Protein AF-A0AAV3P0J8-F1 (afdb_monomer)

pLDDT: mean 87.12, std 11.15, range [43.94, 97.75]

Secondary structure (DSSP, 8-state):
-------GGGS-HHHHHHHHHHHHTSTTHHHHHHHHHHH-HHHHHHHT-HHHHHH---TT--TT---GGGGSTTSHHHHHHHTT-HHHHHHHHHHHHHHHHHHHHHHHHHHHHHHHHHHHHHHHHHS--HHHHHHHHHHHHHHHHHHHHHHHHHHHHHHHHHHHHHH--

Structure (mmCIF, N/CA/C/O backbone):
data_AF-A0AAV3P0J8-F1
#
_entry.id   AF-A0AAV3P0J8-F1
#
loop_
_atom_site.group_PDB
_atom_site.id
_atom_site.type_symbol
_atom_site.label_atom_id
_atom_site.label_alt_id
_atom_site.label_comp_id
_atom_site.label_asym_id
_atom_site.label_entity_id
_atom_site.label_seq_id
_atom_site.pdbx_PDB_ins_code
_atom_site.Cartn_x
_atom_site.Cartn_y
_atom_site.Cartn_z
_atom_site.occupancy
_atom_site.B_iso_or_equiv
_atom_site.auth_seq_id
_atom_site.auth_comp_id
_atom_site.auth_asym_id
_atom_site.auth_atom_id
_atom_site.pdbx_PDB_model_num
ATOM 1 N N . MET A 1 1 ? -15.355 35.804 40.421 1.00 43.94 1 MET A N 1
ATOM 2 C CA . MET A 1 1 ? -15.553 34.345 40.242 1.00 43.94 1 MET A CA 1
ATOM 3 C C . MET A 1 1 ? -14.797 33.885 39.001 1.00 43.94 1 MET A C 1
ATOM 5 O O . MET A 1 1 ? -15.124 34.343 37.915 1.00 43.94 1 MET A O 1
ATOM 9 N N . LYS A 1 2 ? -13.775 33.024 39.127 1.00 48.47 2 LYS A N 1
ATOM 10 C CA . LYS A 1 2 ? -13.167 32.376 37.950 1.00 48.47 2 LYS A CA 1
ATOM 11 C C . LYS A 1 2 ? -14.181 31.356 37.415 1.00 48.47 2 LYS A C 1
ATOM 13 O O . LYS A 1 2 ? -14.525 30.428 38.142 1.00 48.47 2 LYS A O 1
ATOM 18 N N . ARG A 1 3 ? -14.694 31.533 36.189 1.00 54.22 3 ARG A N 1
ATOM 19 C CA . ARG A 1 3 ? -15.491 30.494 35.510 1.00 54.22 3 ARG A CA 1
ATOM 20 C C . ARG A 1 3 ? -14.634 29.225 35.463 1.00 54.22 3 ARG A C 1
ATOM 22 O O . ARG A 1 3 ? -13.566 29.250 34.853 1.00 54.22 3 ARG A O 1
ATOM 29 N N . LYS A 1 4 ? -15.070 28.142 36.120 1.00 60.00 4 LYS A N 1
ATOM 30 C CA . LYS A 1 4 ? -14.502 26.808 35.884 1.00 60.00 4 LYS A CA 1
ATOM 31 C C . LYS A 1 4 ? -14.656 26.540 34.387 1.00 60.00 4 LYS A C 1
ATOM 33 O O . LYS A 1 4 ? -15.779 26.514 33.893 1.00 60.00 4 LYS A O 1
ATOM 38 N N . ARG A 1 5 ? -13.541 26.436 33.662 1.00 57.75 5 ARG A N 1
ATOM 39 C CA . ARG A 1 5 ? -13.555 25.954 32.280 1.00 57.75 5 ARG A CA 1
ATOM 40 C C . ARG A 1 5 ? -13.942 24.483 32.352 1.00 57.75 5 ARG A C 1
ATOM 42 O O . ARG A 1 5 ? -13.130 23.684 32.799 1.00 57.75 5 ARG A O 1
ATOM 49 N N . THR A 1 6 ? -15.173 24.163 31.980 1.00 65.00 6 THR A N 1
ATOM 50 C CA . THR A 1 6 ? -15.566 22.788 31.687 1.00 65.00 6 THR A CA 1
ATOM 51 C C . THR A 1 6 ? -14.801 22.350 30.446 1.00 65.00 6 THR A C 1
ATOM 53 O O . THR A 1 6 ? -14.853 22.992 29.396 1.00 65.00 6 THR A O 1
ATOM 56 N N . THR A 1 7 ? -14.002 21.310 30.607 1.00 72.81 7 THR A N 1
ATOM 57 C CA . THR A 1 7 ? -13.272 20.643 29.536 1.00 72.81 7 THR A CA 1
ATOM 58 C C . THR A 1 7 ? -14.141 19.538 28.945 1.00 72.81 7 THR A C 1
ATOM 60 O O . THR A 1 7 ? -15.073 19.061 29.585 1.00 72.81 7 THR A O 1
ATOM 63 N N . VAL A 1 8 ? -13.849 19.110 27.716 1.00 69.88 8 VAL A N 1
ATOM 64 C CA . VAL A 1 8 ? -14.593 18.016 27.062 1.00 69.88 8 VAL A CA 1
ATOM 65 C C . VAL A 1 8 ? -14.546 16.731 27.900 1.00 69.88 8 VAL A C 1
ATOM 67 O O . VAL A 1 8 ? -15.534 16.013 27.964 1.00 69.88 8 VAL A O 1
ATOM 70 N N . ASN A 1 9 ? -13.450 16.490 28.626 1.00 69.31 9 ASN A N 1
ATOM 71 C CA . ASN A 1 9 ? -13.304 15.335 29.517 1.00 69.31 9 ASN A CA 1
ATOM 72 C C . ASN A 1 9 ? -14.224 15.377 30.752 1.00 69.31 9 ASN A C 1
ATOM 74 O O . ASN A 1 9 ? -14.349 14.363 31.429 1.00 69.31 9 ASN A O 1
ATOM 78 N N . ASP A 1 10 ? -14.853 16.520 31.050 1.00 77.62 10 ASP A N 1
ATOM 79 C CA . ASP A 1 10 ? -15.827 16.642 32.141 1.00 77.62 10 ASP A CA 1
ATOM 80 C C . ASP A 1 10 ? -17.232 16.156 31.725 1.00 77.62 10 ASP A C 1
ATOM 82 O O . ASP A 1 10 ? -18.146 16.120 32.550 1.00 77.62 10 ASP A O 1
ATOM 86 N N . LEU A 1 11 ? -17.428 15.796 30.448 1.00 81.94 11 LEU A N 1
ATOM 87 C CA . LEU A 1 11 ? -18.655 15.166 29.961 1.00 81.94 11 LEU A CA 1
ATOM 88 C C . LEU A 1 11 ? -18.762 13.716 30.452 1.00 81.94 11 LEU A C 1
ATOM 90 O O . LEU A 1 11 ? -17.764 13.018 30.624 1.00 81.94 11 LEU A O 1
ATOM 94 N N . SER A 1 12 ? -19.996 13.235 30.624 1.00 87.88 12 SER A N 1
ATOM 95 C CA . SER A 1 12 ? -20.254 11.827 30.941 1.00 87.88 12 SER A CA 1
ATOM 96 C C . SER A 1 12 ? -19.713 10.907 29.846 1.00 87.88 12 SER A C 1
ATOM 98 O O . SER A 1 12 ? -19.793 11.248 28.662 1.00 87.88 12 SER A O 1
ATOM 100 N N . PHE A 1 13 ? -19.278 9.709 30.232 1.00 86.94 13 PHE A N 1
ATOM 101 C CA . PHE A 1 13 ? -18.776 8.691 29.308 1.00 86.94 13 PHE A CA 1
ATOM 102 C C . PHE A 1 13 ? -19.743 8.404 28.146 1.00 86.94 13 PHE A C 1
ATOM 104 O O . PHE A 1 13 ? -19.304 8.323 27.004 1.00 86.94 13 PHE A O 1
ATOM 111 N N . ASP A 1 14 ? -21.053 8.350 28.403 1.00 88.00 14 ASP A N 1
ATOM 112 C CA . ASP A 1 14 ? -22.070 8.089 27.372 1.00 88.00 14 ASP A CA 1
ATOM 113 C C . ASP A 1 14 ? -22.113 9.179 26.292 1.00 88.00 14 ASP A C 1
ATOM 115 O O . ASP A 1 14 ? -22.159 8.886 25.097 1.00 88.00 14 ASP A O 1
ATOM 119 N N . LEU A 1 15 ? -22.036 10.450 26.702 1.00 89.25 15 LEU A N 1
ATOM 120 C CA . LEU A 1 15 ? -21.965 11.584 25.776 1.00 89.25 15 LEU A CA 1
ATOM 121 C C . LEU A 1 15 ? -20.669 11.559 24.965 1.00 89.25 15 LEU A C 1
ATOM 123 O O . LEU A 1 15 ? -20.700 11.805 23.761 1.00 89.25 15 LEU A O 1
ATOM 127 N N . LEU A 1 16 ? -19.541 11.236 25.603 1.00 90.44 16 LEU A N 1
ATOM 128 C CA . LEU A 1 16 ? -18.263 11.094 24.907 1.00 90.44 16 LEU A CA 1
ATOM 129 C C . LEU A 1 16 ? -18.310 9.955 23.887 1.00 90.44 16 LEU A C 1
ATOM 131 O O . LEU A 1 16 ? -17.903 10.154 22.747 1.00 90.44 16 LEU A O 1
ATOM 135 N N . SER A 1 17 ? -18.874 8.807 24.260 1.00 91.19 17 SER A N 1
ATOM 136 C CA . SER A 1 17 ? -19.064 7.660 23.370 1.00 91.19 17 SER A CA 1
ATOM 137 C C . SER A 1 17 ? -19.943 8.015 22.169 1.00 91.19 17 SER A C 1
ATOM 139 O O . SER A 1 17 ? -19.583 7.729 21.027 1.00 91.19 17 SER A O 1
ATOM 141 N N . HIS A 1 18 ? -21.044 8.738 22.394 1.00 92.38 18 HIS A N 1
ATOM 142 C CA . HIS A 1 18 ? -21.915 9.202 21.315 1.00 92.38 18 HIS A CA 1
ATOM 143 C C . HIS A 1 18 ? -21.201 10.169 20.357 1.00 92.38 18 HIS A C 1
ATOM 145 O O . HIS A 1 18 ? -21.293 10.015 19.139 1.00 92.38 18 HIS A O 1
ATOM 151 N N . ILE A 1 19 ? -20.433 11.129 20.886 1.00 91.62 19 ILE A N 1
ATOM 152 C CA . ILE A 1 19 ? -19.621 12.042 20.068 1.00 91.62 19 ILE A CA 1
ATOM 153 C C . ILE A 1 19 ? -18.596 11.249 19.253 1.00 91.62 19 ILE A C 1
ATOM 155 O O . ILE A 1 19 ? -18.481 11.457 18.046 1.00 91.62 19 ILE A O 1
ATOM 159 N N . THR A 1 20 ? -17.877 10.316 19.881 1.00 92.88 20 THR A N 1
ATOM 160 C CA . THR A 1 20 ? -16.881 9.493 19.189 1.00 92.88 20 THR A CA 1
ATOM 161 C C . THR A 1 20 ? -17.517 8.612 18.119 1.00 92.88 20 THR A C 1
ATOM 163 O O . THR A 1 20 ? -16.943 8.474 17.045 1.00 92.88 20 THR A O 1
ATOM 166 N N . HIS A 1 21 ? -18.719 8.082 18.340 1.00 93.88 21 HIS A N 1
ATOM 167 C CA . HIS A 1 21 ? -19.464 7.352 17.316 1.00 93.88 21 HIS A CA 1
ATOM 168 C C . HIS A 1 21 ? -19.779 8.231 16.093 1.00 93.88 21 HIS A C 1
ATOM 170 O O . HIS A 1 21 ? -19.589 7.804 14.950 1.00 93.88 21 HIS A O 1
ATOM 176 N N . CYS A 1 22 ? -20.233 9.468 16.315 1.00 92.81 22 CYS A N 1
ATOM 177 C CA . CYS A 1 22 ? -20.475 10.431 15.239 1.00 92.81 22 CYS A CA 1
ATOM 178 C C . CYS A 1 22 ? -19.186 10.761 14.474 1.00 92.81 22 CYS A C 1
ATOM 180 O O . CYS A 1 22 ? -19.200 10.797 13.246 1.00 92.81 22 CYS A O 1
ATOM 182 N N . VAL A 1 23 ? -18.066 10.934 15.185 1.00 92.25 23 VAL A N 1
ATOM 183 C CA . VAL A 1 23 ? -16.749 11.149 14.568 1.00 92.25 23 VAL A CA 1
ATOM 184 C C . VAL A 1 23 ? -16.316 9.932 13.754 1.00 92.25 23 VAL A C 1
ATOM 186 O O . VAL A 1 23 ? -15.953 10.087 12.593 1.00 92.25 23 VAL A O 1
ATOM 189 N N . ALA A 1 24 ? -16.412 8.723 14.307 1.00 92.62 24 ALA A N 1
ATOM 190 C CA . ALA A 1 24 ? -16.067 7.484 13.614 1.00 92.62 24 ALA A CA 1
ATOM 191 C C . ALA A 1 24 ? -16.849 7.326 12.299 1.00 92.62 24 ALA A C 1
ATOM 193 O O . ALA A 1 24 ? -16.279 6.928 11.287 1.00 92.62 24 ALA A O 1
ATOM 194 N N . SER A 1 25 ? -18.127 7.707 12.302 1.00 93.25 25 SER A N 1
ATOM 195 C CA . SER A 1 25 ? -19.030 7.586 11.150 1.00 93.25 25 SER A CA 1
ATOM 196 C C . SER A 1 25 ? -18.894 8.716 10.114 1.00 93.25 25 SER A C 1
ATOM 198 O O . SER A 1 25 ? -19.578 8.686 9.082 1.00 93.25 25 SER A O 1
ATOM 200 N N . SER A 1 26 ? -18.067 9.732 10.383 1.00 92.44 26 SER A N 1
ATOM 201 C CA . SER A 1 26 ? -17.785 10.832 9.447 1.00 92.44 26 SER A CA 1
ATOM 202 C C . SER A 1 26 ? -16.828 10.399 8.329 1.00 92.44 26 SER A C 1
ATOM 204 O O . SER A 1 26 ? -16.212 9.343 8.427 1.00 92.44 26 SER A O 1
ATOM 206 N N . SER A 1 27 ? -16.705 11.184 7.255 1.00 87.50 27 SER A N 1
ATOM 207 C CA . SER A 1 27 ? -15.829 10.847 6.120 1.00 87.50 27 SER A CA 1
ATOM 208 C C . SER A 1 27 ? -14.343 10.791 6.518 1.00 87.50 27 SER A C 1
ATOM 210 O O . SER A 1 27 ? -13.632 9.867 6.124 1.00 87.50 27 SER A O 1
ATOM 212 N N . ASP A 1 28 ? -13.928 11.671 7.436 1.00 86.31 28 ASP A N 1
ATOM 213 C CA . ASP A 1 28 ? -12.593 11.702 8.052 1.00 86.31 28 ASP A CA 1
ATOM 214 C C . ASP A 1 28 ? -12.429 10.724 9.233 1.00 86.31 28 ASP A C 1
ATOM 216 O O . ASP A 1 28 ? -11.454 10.804 9.991 1.00 86.31 28 ASP A O 1
ATOM 220 N N . GLY A 1 29 ? -13.381 9.802 9.421 1.00 88.69 29 GLY A N 1
ATOM 221 C CA . GLY A 1 29 ? -13.509 8.972 10.616 1.00 88.69 29 GLY A CA 1
ATOM 222 C C . GLY A 1 29 ? -12.201 8.318 11.044 1.00 88.69 29 GLY A C 1
ATOM 223 O O . GLY A 1 29 ? -11.733 8.558 12.155 1.00 88.69 29 GLY A O 1
ATOM 224 N N . ALA A 1 30 ? -11.555 7.549 10.169 1.00 88.19 30 ALA A N 1
ATOM 225 C CA . ALA A 1 30 ? -10.301 6.870 10.490 1.00 88.19 30 ALA A CA 1
ATOM 226 C C . ALA A 1 30 ? -9.181 7.829 10.945 1.00 88.19 30 ALA A C 1
ATOM 228 O O . ALA A 1 30 ? -8.513 7.565 11.949 1.00 88.19 30 ALA A O 1
ATOM 229 N N . SER A 1 31 ? -9.005 8.963 10.261 1.00 86.00 31 SER A N 1
ATOM 230 C CA . SER A 1 31 ? -8.002 9.978 10.612 1.00 86.00 31 SER A CA 1
ATOM 231 C C . SER A 1 31 ? -8.292 10.601 11.978 1.00 86.00 31 SER A C 1
ATOM 233 O O . SER A 1 31 ? -7.413 10.664 12.843 1.00 86.00 31 SER A O 1
ATOM 235 N N . CYS A 1 32 ? -9.542 11.001 12.217 1.00 88.38 32 CYS A N 1
ATOM 236 C CA . CYS A 1 32 ? -9.962 11.569 13.494 1.00 88.38 32 CYS A CA 1
ATOM 237 C C . CYS A 1 32 ? -9.852 10.559 14.642 1.00 88.38 32 CYS A C 1
ATOM 239 O O . CYS A 1 32 ? -9.462 10.930 15.750 1.00 88.38 32 CYS A O 1
ATOM 241 N N . MET A 1 33 ? -10.143 9.283 14.388 1.00 90.31 33 MET A N 1
ATOM 242 C CA . MET A 1 33 ? -10.067 8.221 15.392 1.00 90.31 33 MET A CA 1
ATOM 243 C C . MET A 1 33 ? -8.635 7.953 15.858 1.00 90.31 33 MET A C 1
ATOM 245 O O . MET A 1 33 ? -8.419 7.763 17.060 1.00 90.31 33 MET A O 1
ATOM 249 N N . ILE A 1 34 ? -7.648 8.004 14.954 1.00 84.94 34 ILE A N 1
ATOM 250 C CA . ILE A 1 34 ? -6.229 7.922 15.339 1.00 84.94 34 ILE A CA 1
ATOM 251 C C . ILE A 1 34 ? -5.887 9.047 16.312 1.00 84.94 34 ILE A C 1
ATOM 253 O O . ILE A 1 34 ? -5.348 8.782 17.389 1.00 84.94 34 ILE A O 1
ATOM 257 N N . VAL A 1 35 ? -6.239 10.288 15.964 1.00 86.38 35 VAL A N 1
ATOM 258 C CA . VAL A 1 35 ? -5.962 11.453 16.811 1.00 86.38 35 VAL A CA 1
ATOM 259 C C . VAL A 1 35 ? -6.654 11.296 18.161 1.00 86.38 35 VAL A C 1
ATOM 261 O O . VAL A 1 35 ? -5.981 11.358 19.187 1.00 86.38 35 VAL A O 1
ATOM 264 N N . LEU A 1 36 ? -7.957 11.000 18.178 1.00 87.25 36 LEU A N 1
ATOM 265 C CA . LEU A 1 36 ? -8.733 10.814 19.408 1.00 87.25 36 LEU A CA 1
ATOM 266 C C . LEU A 1 36 ? -8.105 9.776 20.342 1.00 87.25 36 LEU A C 1
ATOM 268 O O . LEU A 1 36 ? -7.950 10.039 21.534 1.00 87.25 36 LEU A O 1
ATOM 272 N N . SER A 1 37 ? -7.666 8.634 19.805 1.00 85.94 37 SER A N 1
ATOM 273 C CA . SER A 1 37 ? -7.055 7.558 20.600 1.00 85.94 37 SER A CA 1
ATOM 274 C C . SER A 1 37 ? -5.753 7.965 21.315 1.00 85.94 37 SER A C 1
ATOM 276 O O . SER A 1 37 ? -5.347 7.316 22.282 1.00 85.94 37 SER A O 1
ATOM 278 N N . SER A 1 38 ? -5.114 9.049 20.861 1.00 84.94 38 SER A N 1
ATOM 279 C CA . SER A 1 38 ? -3.858 9.586 21.395 1.00 84.94 38 SER A CA 1
ATOM 280 C C . SER A 1 38 ? -4.042 10.715 22.419 1.00 84.94 38 SER A C 1
ATOM 282 O O . SER A 1 38 ? -3.099 11.044 23.135 1.00 84.94 38 SER A O 1
ATOM 284 N N . VAL A 1 39 ? -5.248 11.290 22.526 1.00 87.19 39 VAL A N 1
ATOM 285 C CA . VAL A 1 39 ? -5.520 12.484 23.351 1.00 87.19 39 VAL A CA 1
ATOM 286 C C . VAL A 1 39 ? -5.468 12.174 24.846 1.00 87.19 39 VAL A C 1
ATOM 288 O O . VAL A 1 39 ? -4.789 12.863 25.606 1.00 87.19 39 VAL A O 1
ATOM 291 N N . CYS A 1 40 ? -6.221 11.170 25.302 1.00 87.25 40 CYS A N 1
ATOM 292 C CA . CYS A 1 40 ? -6.262 10.784 26.711 1.00 87.25 40 CYS A CA 1
ATOM 293 C C . CYS A 1 40 ? -6.718 9.330 26.886 1.00 87.25 40 CYS A C 1
ATOM 295 O O . CYS A 1 40 ? -7.207 8.693 25.953 1.00 87.25 40 CYS A O 1
ATOM 297 N N . ARG A 1 41 ? -6.594 8.807 28.113 1.00 88.69 41 ARG A N 1
ATOM 298 C CA . ARG A 1 41 ? -6.990 7.430 28.443 1.00 88.69 41 ARG A CA 1
ATOM 299 C C . ARG A 1 41 ? -8.469 7.149 28.156 1.00 88.69 41 ARG A C 1
ATOM 301 O O . ARG A 1 41 ? -8.768 6.088 27.627 1.00 88.69 41 ARG A O 1
ATOM 308 N N . VAL A 1 42 ? -9.362 8.093 28.455 1.00 89.62 42 VAL A N 1
ATOM 309 C CA . VAL A 1 42 ? -10.810 7.929 28.235 1.00 89.62 42 VAL A CA 1
ATOM 310 C C . VAL A 1 42 ? -11.114 7.779 26.746 1.00 89.62 42 VAL A C 1
ATOM 312 O O . VAL A 1 42 ? -11.760 6.814 26.353 1.00 89.62 42 VAL A O 1
ATOM 315 N N . PHE A 1 43 ? -10.583 8.663 25.896 1.00 89.44 43 PHE A N 1
ATOM 316 C CA . PHE A 1 43 ? -10.758 8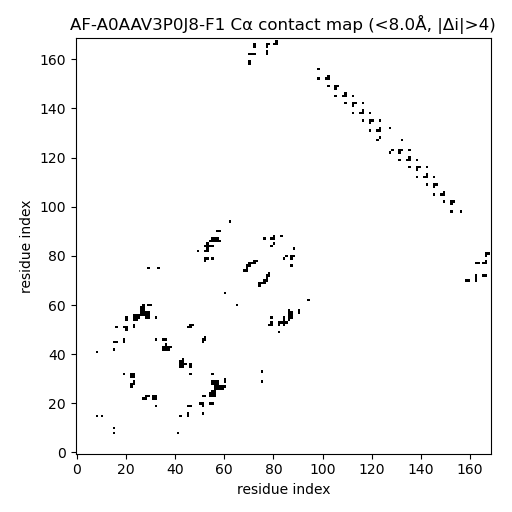.528 24.448 1.00 89.44 43 PHE A CA 1
ATOM 317 C C . PHE A 1 43 ? -10.072 7.287 23.891 1.00 89.44 43 PHE A C 1
ATOM 319 O O . PHE A 1 43 ? -10.607 6.667 22.984 1.00 89.44 43 PHE A O 1
ATOM 326 N N . LYS A 1 44 ? -8.934 6.866 24.447 1.00 89.19 44 LYS A N 1
ATOM 327 C CA . LYS A 1 44 ? -8.322 5.590 24.069 1.00 89.19 44 LYS A CA 1
ATOM 328 C C . LYS A 1 44 ? -9.244 4.408 24.378 1.00 89.19 44 LYS A C 1
ATOM 330 O O . LYS A 1 44 ? -9.359 3.513 23.550 1.00 89.19 44 LYS A O 1
ATOM 335 N N . GLU A 1 45 ? -9.883 4.384 25.544 1.00 91.19 45 GLU A N 1
ATOM 336 C CA . GLU A 1 45 ? -10.831 3.328 25.920 1.00 91.19 45 GLU A CA 1
ATOM 337 C C . GLU A 1 45 ? -12.069 3.348 25.009 1.00 91.19 45 GLU A C 1
ATOM 339 O O . GLU A 1 45 ? -12.396 2.321 24.420 1.00 91.19 45 GLU A O 1
ATOM 344 N N . ILE A 1 46 ? -12.673 4.522 24.793 1.00 91.81 46 ILE A N 1
ATOM 345 C CA . ILE A 1 46 ? -13.830 4.708 23.902 1.00 91.81 46 ILE A CA 1
ATOM 346 C C . ILE A 1 46 ? -13.491 4.320 22.453 1.00 91.81 46 ILE A C 1
ATOM 348 O O . ILE A 1 46 ? -14.240 3.591 21.814 1.00 91.81 46 ILE A O 1
ATOM 352 N N . SER A 1 47 ? -12.339 4.733 21.925 1.00 89.19 47 SER A N 1
ATOM 353 C CA . SER A 1 47 ? -11.926 4.407 20.553 1.00 89.19 47 SER A CA 1
ATOM 354 C C . SER A 1 47 ? -11.680 2.916 20.318 1.00 89.19 47 SER A C 1
ATOM 356 O O . SER A 1 47 ? -11.715 2.478 19.173 1.00 89.19 47 SER A O 1
ATOM 358 N N . ASN A 1 48 ? -11.433 2.139 21.377 1.00 90.00 48 ASN A N 1
ATOM 359 C CA . ASN A 1 48 ? -11.312 0.683 21.300 1.00 90.00 48 ASN A CA 1
ATOM 360 C C . ASN A 1 48 ? -12.656 -0.036 21.519 1.00 90.00 48 ASN A C 1
ATOM 362 O O . ASN A 1 48 ? -12.696 -1.269 21.488 1.00 90.00 48 ASN A O 1
ATOM 366 N N . ASP A 1 49 ? -13.753 0.698 21.734 1.00 93.31 49 ASP A N 1
ATOM 367 C CA . ASP A 1 49 ? -15.079 0.108 21.863 1.00 93.31 49 ASP A CA 1
ATOM 368 C C . ASP A 1 49 ? -15.510 -0.556 20.549 1.00 93.31 49 ASP A C 1
ATOM 370 O O . ASP A 1 49 ? -15.380 -0.008 19.451 1.00 93.31 49 ASP A O 1
ATOM 374 N N . ARG A 1 50 ? -16.074 -1.758 20.664 1.00 93.06 50 ARG A N 1
ATOM 375 C CA . ARG A 1 50 ? -16.491 -2.575 19.522 1.00 93.06 50 ARG A CA 1
ATOM 376 C C . ARG A 1 50 ? -17.548 -1.899 18.649 1.00 93.06 50 ARG A C 1
ATOM 378 O O . ARG A 1 50 ? -17.549 -2.101 17.436 1.00 93.06 50 ARG A O 1
ATOM 385 N N . THR A 1 51 ? -18.476 -1.158 19.245 1.00 92.69 51 THR A N 1
ATOM 386 C CA . THR A 1 51 ? -19.525 -0.438 18.512 1.00 92.69 51 THR A CA 1
ATOM 387 C C . THR A 1 51 ? -18.938 0.719 17.717 1.00 92.69 51 THR A C 1
ATOM 389 O O . THR A 1 51 ? -19.338 0.938 16.579 1.00 92.69 51 THR A O 1
ATOM 392 N N . ILE A 1 52 ? -17.926 1.393 18.258 1.00 93.88 52 ILE A N 1
ATOM 393 C CA . ILE A 1 52 ? -17.225 2.478 17.573 1.00 93.88 52 ILE A CA 1
ATOM 394 C C . ILE A 1 52 ? -16.368 1.916 16.441 1.00 93.88 52 ILE A C 1
ATOM 396 O O . ILE A 1 52 ? -16.522 2.339 15.297 1.00 93.88 52 ILE A O 1
ATOM 400 N N . LEU A 1 53 ? -15.552 0.893 16.719 1.00 93.62 53 LEU A N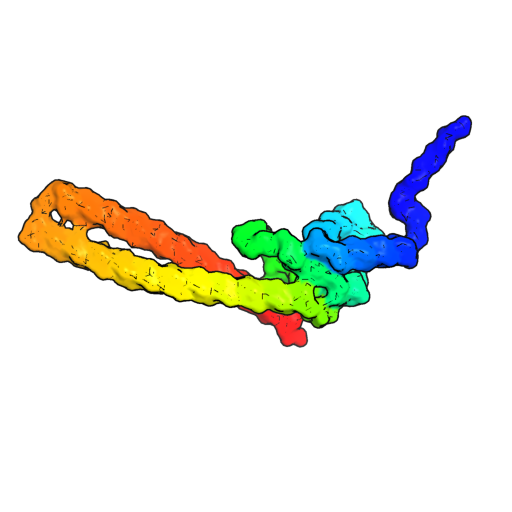 1
ATOM 401 C CA . LEU A 1 53 ? -14.692 0.241 15.725 1.00 93.62 53 LEU A CA 1
ATOM 402 C C . LEU A 1 53 ? -15.472 -0.322 14.529 1.00 93.62 53 LEU A C 1
ATOM 404 O O . LEU A 1 53 ? -14.953 -0.334 13.417 1.00 93.62 53 LEU A O 1
ATOM 408 N N . LYS A 1 54 ? -16.722 -0.757 14.723 1.00 94.44 54 LYS A N 1
ATOM 409 C CA . LYS A 1 54 ? -17.608 -1.213 13.636 1.00 94.44 54 LYS A CA 1
ATOM 410 C C . LYS A 1 54 ? -18.052 -0.112 12.676 1.00 94.44 54 LYS A C 1
ATOM 412 O O . LYS A 1 54 ? -18.388 -0.433 11.541 1.00 94.44 54 LYS A O 1
ATOM 417 N N . ASN A 1 55 ? -18.072 1.137 13.132 1.00 93.69 55 ASN A N 1
ATOM 418 C CA . ASN A 1 55 ? -18.651 2.268 12.408 1.00 93.69 55 ASN A CA 1
ATOM 419 C C . ASN A 1 55 ? -17.606 3.243 11.846 1.00 93.69 55 ASN A C 1
ATOM 421 O O . ASN A 1 55 ? -17.977 4.187 11.154 1.00 93.69 55 ASN A O 1
ATOM 425 N N . VAL A 1 56 ? -16.312 3.026 12.113 1.00 93.69 56 VAL A N 1
ATOM 426 C CA . VAL A 1 56 ? -15.229 3.855 11.561 1.00 93.69 56 VAL A CA 1
ATOM 427 C C . VAL A 1 56 ? -15.248 3.820 10.031 1.00 93.69 56 VAL A C 1
ATOM 429 O O . VAL A 1 56 ? -15.170 2.740 9.447 1.00 93.69 56 VAL A O 1
ATOM 432 N N . LYS A 1 57 ? -15.292 4.978 9.373 1.00 93.38 57 LYS A N 1
ATOM 433 C CA . LYS A 1 57 ? -15.151 5.070 7.914 1.00 93.38 57 LYS A CA 1
ATOM 434 C C . LYS A 1 57 ? -13.716 5.346 7.479 1.00 93.38 57 LYS A C 1
ATOM 436 O O . LYS A 1 57 ? -12.983 6.077 8.142 1.00 93.38 57 LYS A O 1
ATOM 441 N N . PHE A 1 58 ? -13.348 4.774 6.337 1.00 89.31 58 PHE A N 1
ATOM 442 C CA . PHE A 1 58 ? -12.028 4.863 5.703 1.00 89.31 58 PHE A CA 1
ATOM 443 C C . PHE A 1 58 ? -12.099 5.550 4.320 1.00 89.31 58 PHE A C 1
ATOM 445 O O . PHE A 1 58 ? -11.237 5.320 3.475 1.00 89.31 58 PHE A O 1
ATOM 452 N N . ASP A 1 59 ? -13.130 6.367 4.073 1.00 81.12 59 ASP A N 1
ATOM 453 C CA . ASP A 1 59 ? -13.471 6.881 2.736 1.00 81.12 59 ASP A CA 1
ATOM 454 C C . ASP A 1 59 ? -12.438 7.882 2.175 1.00 81.12 59 ASP A C 1
ATOM 456 O O . ASP A 1 59 ? -12.094 7.787 0.997 1.00 81.12 59 ASP A O 1
ATOM 460 N N . ASP A 1 60 ? -11.892 8.777 3.009 1.00 71.38 60 ASP A N 1
ATOM 461 C CA . ASP A 1 60 ? -10.991 9.869 2.581 1.00 71.38 60 ASP A CA 1
ATOM 462 C C . ASP A 1 60 ? -9.486 9.549 2.729 1.00 71.38 60 ASP A C 1
ATOM 464 O O . ASP A 1 60 ? -8.621 10.424 2.621 1.00 71.38 60 ASP A O 1
ATOM 468 N N . LEU A 1 61 ? -9.121 8.285 2.968 1.00 72.19 61 LEU A N 1
ATOM 469 C CA . LEU A 1 61 ? -7.714 7.903 3.101 1.00 72.19 61 LEU A CA 1
ATOM 470 C C . LEU A 1 61 ? -7.047 7.707 1.736 1.00 72.19 61 LEU A C 1
ATOM 472 O O . LEU A 1 61 ? -7.347 6.777 0.986 1.00 72.19 61 LEU A O 1
ATOM 476 N N . LEU A 1 62 ? -6.060 8.555 1.443 1.00 67.44 62 LEU A N 1
ATOM 477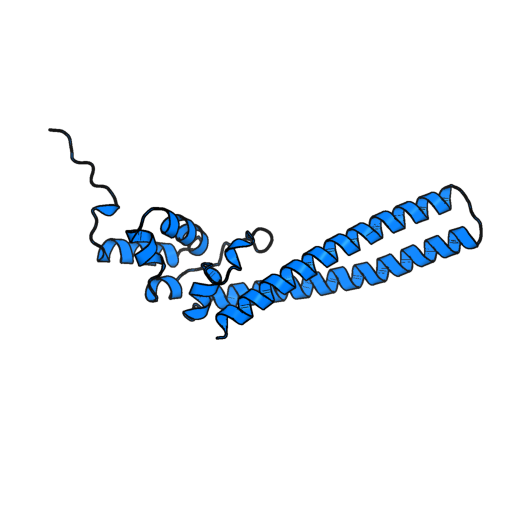 C CA . LEU A 1 62 ? -5.226 8.427 0.251 1.00 67.44 62 LEU A CA 1
ATOM 478 C C . LEU A 1 62 ? -4.309 7.194 0.362 1.00 67.44 62 LEU A C 1
ATOM 480 O O . LEU A 1 62 ? -3.318 7.183 1.094 1.00 67.44 62 LEU A O 1
ATOM 484 N N . LEU A 1 63 ? -4.627 6.168 -0.433 1.00 59.09 63 LEU A N 1
ATOM 485 C CA . LEU A 1 63 ? -3.932 4.876 -0.520 1.00 59.09 63 LEU A CA 1
ATOM 486 C C . LEU A 1 63 ? -2.392 4.942 -0.699 1.00 59.09 63 LEU A C 1
ATOM 488 O O . LEU A 1 63 ? -1.726 4.050 -0.173 1.00 59.09 63 LEU A O 1
ATOM 492 N N . PRO A 1 64 ? -1.768 5.947 -1.360 1.00 51.59 64 PRO A N 1
ATOM 493 C CA . PRO A 1 64 ? -0.307 5.980 -1.495 1.00 51.59 64 PRO A CA 1
ATOM 494 C C . PRO A 1 64 ? 0.441 6.576 -0.287 1.00 51.59 64 PRO A C 1
ATOM 496 O O . PRO A 1 64 ? 1.670 6.566 -0.293 1.00 51.59 64 PRO A O 1
ATOM 499 N N . GLY A 1 65 ? -0.258 7.116 0.721 1.00 55.78 65 GLY A N 1
ATOM 500 C CA . GLY A 1 65 ? 0.346 7.897 1.815 1.00 55.78 65 GLY A CA 1
ATOM 501 C C . GLY A 1 65 ? 0.205 7.299 3.215 1.00 55.78 65 GLY A C 1
ATOM 502 O O . GLY A 1 65 ? 0.578 7.946 4.193 1.00 55.78 65 GLY A O 1
ATOM 503 N N . LEU A 1 66 ? -0.354 6.094 3.343 1.00 62.84 66 LEU A N 1
ATOM 504 C CA . LEU A 1 66 ? -0.584 5.488 4.652 1.00 62.84 66 LEU A CA 1
ATOM 505 C C . LEU A 1 66 ? 0.728 5.046 5.292 1.00 62.84 66 LEU A C 1
ATOM 507 O O . LEU A 1 66 ? 1.450 4.199 4.768 1.00 62.84 66 LEU A O 1
ATOM 511 N N . HIS A 1 67 ? 1.010 5.643 6.447 1.00 64.06 67 HIS A N 1
ATOM 512 C CA . HIS A 1 67 ? 2.170 5.331 7.267 1.00 64.06 67 HIS A CA 1
ATOM 513 C C . HIS A 1 67 ? 2.181 3.842 7.651 1.00 64.06 67 HIS A C 1
ATOM 515 O O . HIS A 1 67 ? 1.129 3.265 7.929 1.00 64.06 67 HIS A O 1
ATOM 521 N N . GLU A 1 68 ? 3.371 3.234 7.728 1.00 63.03 68 GLU A N 1
ATOM 522 C CA . GLU A 1 68 ? 3.555 1.796 8.004 1.00 63.03 68 GLU A CA 1
ATOM 523 C C . GLU A 1 68 ? 2.808 1.331 9.274 1.00 63.03 68 GLU A C 1
ATOM 525 O O . GLU A 1 68 ? 2.323 0.202 9.356 1.00 63.03 68 GLU A O 1
ATOM 530 N N . SER A 1 69 ? 2.619 2.237 10.241 1.00 66.19 69 SER A N 1
ATOM 531 C CA . SER A 1 69 ? 1.900 1.959 11.488 1.00 66.19 69 SER A CA 1
A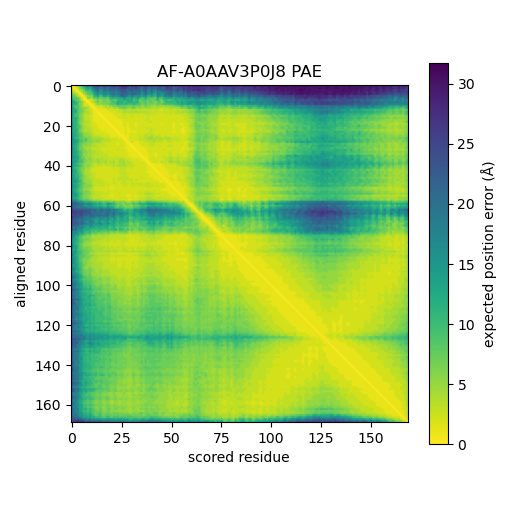TOM 532 C C . SER A 1 69 ? 0.427 1.584 11.318 1.00 66.19 69 SER A C 1
ATOM 534 O O . SER A 1 69 ? -0.143 0.941 12.202 1.00 66.19 69 SER A O 1
ATOM 536 N N . PHE A 1 70 ? -0.187 1.955 10.195 1.00 66.06 70 PHE A N 1
ATOM 537 C CA . PHE A 1 70 ? -1.574 1.617 9.887 1.00 66.06 70 PHE A CA 1
ATOM 538 C C . PHE A 1 70 ? -1.759 0.110 9.649 1.00 66.06 70 PHE A C 1
ATOM 540 O O . PHE A 1 70 ? -2.828 -0.436 9.920 1.00 66.06 70 PHE A O 1
ATOM 547 N N . TRP A 1 71 ? -0.688 -0.562 9.214 1.00 67.50 71 TRP A N 1
ATOM 548 C CA . TRP A 1 71 ? -0.645 -1.993 8.913 1.00 67.50 71 TRP A CA 1
ATOM 549 C C . TRP A 1 71 ? -0.209 -2.850 10.105 1.00 67.50 71 TRP A C 1
ATOM 551 O O . TRP A 1 71 ? -0.231 -4.079 10.028 1.00 67.50 71 TRP A O 1
ATOM 561 N N . HIS A 1 72 ? 0.185 -2.240 11.228 1.00 74.00 72 HIS A N 1
ATOM 562 C CA . HIS A 1 72 ? 0.507 -3.006 12.428 1.00 74.00 72 HIS A CA 1
ATOM 563 C C . HIS A 1 72 ? -0.712 -3.779 12.934 1.00 74.00 72 HIS A C 1
ATOM 565 O O . HIS A 1 72 ? -1.849 -3.325 12.832 1.00 74.00 72 HIS A O 1
ATOM 571 N N . ARG A 1 73 ? -0.465 -4.926 13.580 1.00 69.75 73 ARG A N 1
ATOM 572 C CA . ARG A 1 73 ? -1.524 -5.772 14.166 1.00 69.75 73 ARG A CA 1
ATOM 573 C C . ARG A 1 73 ? -2.427 -5.024 15.147 1.00 69.75 73 ARG A C 1
ATOM 575 O O . ARG A 1 73 ? -3.600 -5.345 15.271 1.00 69.75 73 ARG A O 1
ATOM 582 N N . SER A 1 74 ? -1.866 -4.048 15.855 1.00 75.94 74 SER A N 1
ATOM 583 C CA . SER A 1 74 ? -2.571 -3.174 16.796 1.00 75.94 74 SER A CA 1
ATOM 584 C C . SER A 1 74 ? -3.039 -1.858 16.168 1.00 75.94 74 SER A C 1
ATOM 586 O O . SER A 1 74 ? -3.452 -0.956 16.889 1.00 75.94 74 SER A O 1
ATOM 588 N N . GLY A 1 75 ? -2.901 -1.707 14.851 1.00 83.56 75 GLY A N 1
ATOM 589 C CA . GLY A 1 75 ? -3.336 -0.534 14.107 1.00 83.56 75 GLY A CA 1
ATOM 590 C C . GLY A 1 75 ? -4.855 -0.486 13.964 1.00 83.56 75 GLY A C 1
ATOM 591 O O . GLY A 1 75 ? -5.534 -1.516 14.001 1.00 83.56 75 GLY A O 1
ATOM 592 N N . LEU A 1 76 ? -5.379 0.725 13.762 1.00 87.81 76 LEU A N 1
ATOM 593 C CA . LEU A 1 76 ? -6.817 0.985 13.670 1.00 87.81 76 LEU A CA 1
ATOM 594 C C . LEU A 1 76 ? -7.497 0.125 12.593 1.00 87.81 76 LEU A C 1
ATOM 596 O O . LEU A 1 76 ? -8.577 -0.409 12.838 1.00 87.81 76 LEU A O 1
ATOM 600 N N . LEU A 1 77 ? -6.859 -0.053 11.429 1.00 88.44 77 LEU A N 1
ATOM 601 C CA . LEU A 1 77 ? -7.399 -0.867 10.336 1.00 88.44 77 LEU A CA 1
ATOM 602 C C . LEU A 1 77 ? -7.627 -2.319 10.771 1.00 88.44 77 LEU A C 1
ATOM 604 O O . LEU A 1 77 ? -8.742 -2.822 10.647 1.00 88.44 77 LEU A O 1
ATOM 608 N N . CYS A 1 78 ? -6.607 -2.963 11.349 1.00 87.88 78 CYS A N 1
ATOM 609 C CA . CYS A 1 78 ? -6.703 -4.334 11.857 1.00 87.88 78 CYS A CA 1
ATOM 610 C C . CYS A 1 78 ? -7.820 -4.478 12.888 1.00 87.88 78 CYS A C 1
ATOM 612 O O . CYS A 1 78 ? -8.637 -5.394 12.798 1.00 87.88 78 CYS A O 1
ATOM 614 N N . GLN A 1 79 ? -7.872 -3.551 13.848 1.00 89.56 79 GLN A N 1
ATOM 615 C CA . GLN A 1 79 ? -8.890 -3.549 14.895 1.00 89.56 79 GLN A CA 1
ATOM 616 C C . GLN A 1 79 ? -10.301 -3.410 14.308 1.00 89.56 79 GLN A C 1
ATOM 618 O O . GLN A 1 79 ? -11.219 -4.121 14.721 1.00 89.56 79 GLN A O 1
ATOM 623 N N . CYS A 1 80 ? -10.489 -2.537 13.316 1.00 91.81 80 CYS A N 1
ATOM 624 C CA . CYS A 1 80 ? -11.773 -2.366 12.640 1.00 91.81 80 CYS A CA 1
ATOM 625 C C . CYS A 1 80 ? -12.162 -3.626 11.850 1.00 91.81 80 CYS A C 1
ATOM 627 O O . CYS A 1 80 ? -13.296 -4.099 11.967 1.00 91.81 80 CYS A O 1
ATOM 629 N N . MET A 1 81 ? -11.229 -4.229 11.106 1.00 90.75 81 MET A N 1
ATOM 630 C CA . MET A 1 81 ? -11.495 -5.458 10.350 1.00 90.75 81 MET A CA 1
ATOM 631 C C . MET A 1 81 ? -11.855 -6.640 11.261 1.00 90.75 81 MET A C 1
ATOM 633 O O . MET A 1 81 ? -12.838 -7.331 10.998 1.00 90.75 81 MET A O 1
ATOM 637 N N . GLN A 1 82 ? -11.133 -6.834 12.373 1.00 90.12 82 GLN A N 1
ATOM 638 C CA . GLN A 1 82 ? -11.449 -7.859 13.385 1.00 90.12 82 GLN A CA 1
ATOM 639 C C . GLN A 1 82 ? -12.865 -7.685 13.955 1.00 90.12 82 GLN A C 1
ATOM 641 O O . GLN A 1 82 ? -13.548 -8.655 14.289 1.00 90.12 82 GLN A O 1
ATOM 646 N N . ASN A 1 83 ? -13.351 -6.444 14.011 1.00 91.31 83 ASN A N 1
ATOM 647 C CA . ASN A 1 83 ? -14.702 -6.123 14.454 1.00 91.31 83 ASN A CA 1
ATOM 648 C C . ASN A 1 83 ? -15.763 -6.173 13.341 1.00 91.31 83 ASN A C 1
ATOM 650 O O . ASN A 1 83 ? -16.923 -5.857 13.612 1.00 91.31 83 ASN A O 1
ATOM 654 N N . ARG A 1 84 ? -15.415 -6.665 12.142 1.00 91.25 84 ARG A N 1
ATOM 655 C CA . ARG A 1 84 ? -16.281 -6.761 10.951 1.00 91.25 84 ARG A CA 1
ATOM 656 C C . ARG A 1 84 ? -16.769 -5.406 10.438 1.00 91.25 84 ARG A C 1
ATOM 658 O O . ARG A 1 84 ? -17.899 -5.289 9.972 1.00 91.25 84 ARG A O 1
ATOM 665 N N . ASN A 1 85 ? -15.928 -4.384 10.541 1.00 93.88 85 ASN A N 1
ATOM 666 C CA . ASN A 1 85 ? -16.190 -3.099 9.912 1.00 93.88 85 ASN A CA 1
ATOM 667 C C . ASN A 1 85 ? -16.134 -3.249 8.381 1.00 93.88 85 ASN A C 1
ATOM 669 O O . ASN A 1 85 ? -15.095 -3.615 7.829 1.00 93.88 85 ASN A O 1
ATOM 673 N N . HIS A 1 86 ? -17.247 -2.959 7.705 1.00 92.38 86 HIS A N 1
ATOM 674 C CA . HIS A 1 86 ? -17.346 -3.102 6.254 1.00 92.38 86 HIS A CA 1
ATOM 675 C C . HIS A 1 86 ? -16.466 -2.092 5.508 1.00 92.38 86 HIS A C 1
ATOM 677 O O . HIS A 1 86 ? -15.754 -2.487 4.595 1.00 92.38 86 HIS A O 1
ATOM 683 N N . SER A 1 87 ? -16.412 -0.836 5.968 1.00 92.62 87 SER A N 1
ATOM 684 C CA . SER A 1 87 ? -15.559 0.203 5.373 1.00 92.62 87 SER A CA 1
ATOM 685 C C . SER A 1 87 ? -14.073 -0.172 5.442 1.00 92.62 87 SER A C 1
ATOM 687 O O . SER A 1 87 ? -13.354 -0.006 4.462 1.00 92.62 87 SER A O 1
ATOM 689 N N . ALA A 1 88 ? -13.615 -0.767 6.549 1.00 91.12 88 ALA A N 1
ATOM 690 C CA . ALA A 1 88 ? -12.242 -1.262 6.684 1.00 91.12 88 ALA A CA 1
ATOM 691 C C . ALA A 1 88 ? -11.931 -2.443 5.741 1.00 91.12 88 ALA A C 1
ATOM 693 O O . ALA A 1 88 ? -10.830 -2.537 5.190 1.00 91.12 88 ALA A O 1
ATOM 694 N N . ILE A 1 89 ? -12.896 -3.351 5.551 1.00 90.81 89 ILE A N 1
ATOM 695 C CA . ILE A 1 89 ? -12.771 -4.484 4.622 1.00 90.81 89 ILE A CA 1
ATOM 696 C C . ILE A 1 89 ? -12.726 -3.973 3.179 1.00 90.81 89 ILE A C 1
ATOM 698 O O . ILE A 1 89 ? -11.806 -4.326 2.445 1.00 90.81 89 ILE A O 1
ATOM 702 N N . ASP A 1 90 ? -13.653 -3.097 2.794 1.00 91.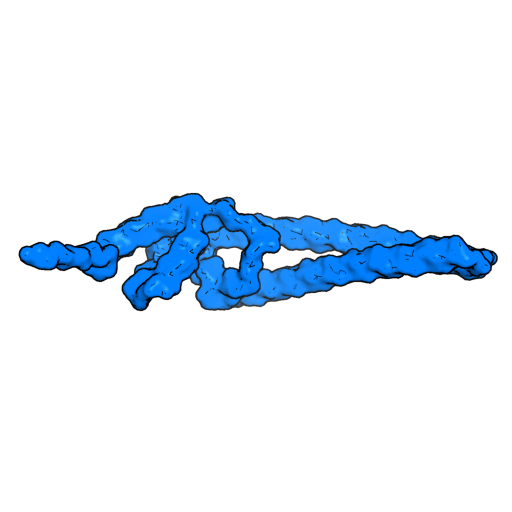62 90 ASP A N 1
ATOM 703 C CA . ASP A 1 90 ? -13.719 -2.509 1.454 1.00 91.62 90 ASP A CA 1
ATOM 704 C C . ASP A 1 90 ? -12.464 -1.693 1.142 1.00 91.62 90 ASP A C 1
ATOM 706 O O . ASP A 1 90 ? -11.911 -1.783 0.047 1.00 91.62 90 ASP A O 1
ATOM 710 N N . PHE A 1 91 ? -11.971 -0.933 2.122 1.00 89.19 91 PHE A N 1
ATOM 711 C CA . PHE A 1 91 ? -10.703 -0.222 2.025 1.00 89.19 91 PHE A CA 1
ATOM 712 C C . PHE A 1 91 ? -9.535 -1.183 1.758 1.00 89.19 91 PHE A C 1
ATOM 714 O O . PHE A 1 91 ? -8.721 -0.945 0.865 1.00 89.19 91 PHE A O 1
ATOM 721 N N . SER A 1 92 ? -9.480 -2.302 2.483 1.00 88.81 92 SER A N 1
ATOM 722 C CA . SER A 1 92 ? -8.439 -3.320 2.301 1.00 88.81 92 SER A CA 1
ATOM 723 C C . SER A 1 92 ? -8.523 -4.003 0.936 1.00 88.81 92 SER A C 1
ATOM 725 O O . SER A 1 92 ? -7.488 -4.258 0.326 1.00 88.81 92 SER A O 1
ATOM 727 N N . LEU A 1 93 ? -9.732 -4.259 0.425 1.00 90.50 93 LEU A N 1
ATOM 728 C CA . LEU A 1 93 ? -9.937 -4.794 -0.925 1.00 90.50 93 LEU A CA 1
ATOM 729 C C . LEU A 1 93 ? -9.463 -3.804 -1.995 1.00 90.50 93 LEU A C 1
ATOM 731 O O . LEU A 1 93 ? -8.672 -4.177 -2.856 1.00 90.50 93 LEU A O 1
ATOM 735 N N . LYS A 1 94 ? -9.843 -2.524 -1.885 1.00 89.94 94 LYS A N 1
ATOM 736 C CA . LYS A 1 94 ? -9.363 -1.466 -2.793 1.00 89.94 94 LYS A CA 1
ATOM 737 C C . LYS A 1 94 ? -7.838 -1.355 -2.787 1.00 89.94 94 LYS A C 1
ATOM 739 O O . LYS A 1 94 ? -7.228 -1.160 -3.837 1.00 89.94 94 LYS A O 1
ATOM 744 N N . TYR A 1 95 ? -7.211 -1.477 -1.617 1.00 87.50 95 TYR A N 1
ATOM 745 C CA . TYR A 1 95 ? -5.753 -1.472 -1.512 1.00 87.50 95 TYR A CA 1
ATOM 746 C C . TYR A 1 95 ? -5.119 -2.713 -2.152 1.00 87.50 95 TYR A C 1
ATOM 748 O O . TYR A 1 95 ? -4.113 -2.588 -2.850 1.00 87.50 95 TYR A O 1
ATOM 756 N N . ALA A 1 96 ? -5.718 -3.894 -1.974 1.00 89.38 96 ALA A N 1
ATOM 757 C CA . ALA A 1 96 ? -5.272 -5.122 -2.629 1.00 89.38 96 ALA A CA 1
ATOM 758 C C . ALA A 1 96 ? -5.326 -5.002 -4.162 1.00 89.38 96 ALA A C 1
ATOM 760 O O . ALA A 1 96 ? -4.350 -5.340 -4.831 1.00 89.38 96 ALA A O 1
ATOM 761 N N . ASP A 1 97 ? -6.415 -4.450 -4.705 1.00 91.12 97 ASP A N 1
ATOM 762 C CA . ASP A 1 97 ? -6.569 -4.200 -6.143 1.00 91.12 97 ASP A CA 1
ATOM 763 C C . ASP A 1 97 ? -5.520 -3.204 -6.660 1.00 91.12 97 ASP A C 1
ATOM 765 O O . ASP A 1 97 ? -4.924 -3.405 -7.722 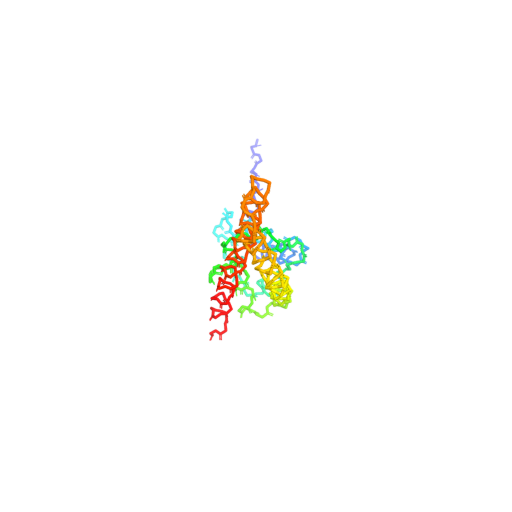1.00 91.12 97 ASP A O 1
ATOM 769 N N . ALA A 1 98 ? -5.243 -2.143 -5.894 1.00 88.69 98 ALA A N 1
ATOM 770 C CA . ALA A 1 98 ? -4.211 -1.167 -6.234 1.00 88.69 98 ALA A CA 1
ATOM 771 C C . ALA A 1 98 ? -2.803 -1.791 -6.246 1.00 88.69 98 ALA A C 1
ATOM 773 O O . ALA A 1 98 ? -2.021 -1.520 -7.162 1.00 88.69 98 ALA A O 1
ATOM 774 N N . LEU A 1 99 ? -2.484 -2.648 -5.269 1.00 88.00 99 LEU A N 1
ATOM 775 C CA . LEU A 1 99 ? -1.218 -3.384 -5.225 1.00 88.00 99 LEU A CA 1
ATOM 776 C C . LEU A 1 99 ? -1.080 -4.366 -6.395 1.00 88.00 99 LEU A C 1
ATOM 778 O O . LEU A 1 99 ? -0.022 -4.410 -7.022 1.00 88.00 99 LEU A O 1
ATOM 782 N N . ASP A 1 100 ? -2.129 -5.126 -6.719 1.00 91.19 100 ASP A N 1
ATOM 783 C CA . ASP A 1 100 ? -2.121 -6.058 -7.854 1.00 91.19 100 ASP A CA 1
ATOM 784 C C . ASP A 1 100 ? -1.916 -5.321 -9.186 1.00 91.19 100 ASP A C 1
ATOM 786 O O . ASP A 1 100 ? -1.096 -5.728 -10.017 1.00 91.19 100 ASP A O 1
ATOM 790 N N . LEU A 1 101 ? -2.598 -4.186 -9.374 1.00 92.06 101 LEU A N 1
ATOM 791 C CA . LEU A 1 101 ? -2.405 -3.343 -10.548 1.00 92.06 101 LEU A CA 1
ATOM 792 C C . LEU A 1 101 ? -0.964 -2.818 -10.632 1.00 92.06 101 LEU A C 1
ATOM 794 O O . LEU A 1 101 ? -0.346 -2.912 -11.695 1.00 92.06 101 LEU A O 1
ATOM 798 N N . SER A 1 102 ? -0.414 -2.315 -9.522 1.00 91.00 102 SER A N 1
ATOM 799 C CA . SER A 1 102 ? 0.966 -1.818 -9.459 1.00 91.00 102 SER A CA 1
ATOM 800 C C . SER A 1 102 ? 1.976 -2.918 -9.798 1.00 91.00 102 SER A C 1
ATOM 802 O O . SER A 1 102 ? 2.831 -2.738 -10.668 1.00 91.00 102 SER A O 1
ATOM 804 N N . PHE A 1 103 ? 1.804 -4.113 -9.225 1.00 90.38 103 PHE A N 1
ATOM 805 C CA . PHE A 1 103 ? 2.648 -5.271 -9.512 1.00 90.38 103 PHE A CA 1
ATOM 806 C C . PHE A 1 103 ? 2.600 -5.668 -10.993 1.00 90.38 103 PHE A C 1
ATOM 808 O O . PHE A 1 103 ? 3.638 -5.922 -11.610 1.00 90.38 103 PHE A O 1
ATOM 815 N N . LYS A 1 104 ? 1.409 -5.689 -11.607 1.00 92.81 104 LYS A N 1
ATOM 816 C CA . LYS A 1 104 ? 1.248 -5.977 -13.044 1.00 92.81 104 LYS A CA 1
ATOM 817 C C . LYS A 1 104 ? 1.959 -4.944 -13.920 1.00 92.81 104 LYS A C 1
ATOM 819 O O . LYS A 1 104 ? 2.607 -5.327 -14.899 1.00 92.81 104 LYS A O 1
ATOM 824 N N . VAL A 1 105 ? 1.863 -3.659 -13.573 1.00 94.12 105 VAL A N 1
ATOM 825 C CA . VAL A 1 105 ? 2.538 -2.566 -14.290 1.00 94.12 105 VAL A CA 1
ATOM 826 C C . VAL A 1 105 ? 4.056 -2.705 -14.180 1.00 94.12 105 VAL A C 1
ATOM 828 O O . VAL A 1 105 ? 4.729 -2.746 -15.213 1.00 94.12 105 VAL A O 1
ATOM 831 N N . HIS A 1 106 ? 4.600 -2.865 -12.971 1.00 92.69 106 HIS A N 1
ATOM 832 C CA . HIS A 1 106 ? 6.044 -3.010 -12.771 1.00 92.69 106 HIS A CA 1
ATOM 833 C C . HIS A 1 106 ? 6.596 -4.289 -13.394 1.00 92.69 106 HIS A C 1
ATOM 835 O O . HIS A 1 106 ? 7.639 -4.249 -14.040 1.00 92.69 106 HIS A O 1
ATOM 841 N N . ARG A 1 107 ? 5.872 -5.411 -13.325 1.00 92.94 107 ARG A N 1
ATOM 842 C CA . ARG A 1 107 ? 6.260 -6.644 -14.025 1.00 92.94 107 ARG A CA 1
ATOM 843 C C . ARG A 1 107 ? 6.387 -6.423 -15.533 1.00 92.94 107 ARG A C 1
ATOM 845 O O . ARG A 1 107 ? 7.338 -6.903 -16.149 1.00 92.94 107 ARG A O 1
ATOM 852 N N . ARG A 1 108 ? 5.443 -5.701 -16.147 1.00 94.94 108 ARG A N 1
ATOM 853 C CA . ARG A 1 108 ? 5.523 -5.353 -17.573 1.00 94.94 108 ARG A CA 1
ATOM 854 C C . ARG A 1 108 ? 6.704 -4.420 -17.852 1.00 94.94 108 ARG A C 1
ATOM 856 O O . ARG A 1 108 ? 7.410 -4.637 -18.834 1.00 94.94 108 ARG A O 1
ATOM 863 N N . ALA A 1 109 ? 6.927 -3.420 -17.002 1.00 95.12 109 ALA A N 1
ATOM 864 C CA . ALA A 1 109 ? 8.043 -2.487 -17.130 1.00 95.12 109 ALA A CA 1
ATOM 865 C C . ALA A 1 109 ? 9.405 -3.193 -17.018 1.00 95.12 109 ALA A C 1
ATOM 867 O O . ALA A 1 109 ? 10.280 -2.924 -17.832 1.00 95.12 109 ALA A O 1
ATOM 868 N N . LEU A 1 110 ? 9.559 -4.149 -16.095 1.00 95.31 110 LEU A N 1
ATOM 869 C CA . LEU A 1 110 ? 10.764 -4.973 -15.955 1.00 95.31 110 LEU A CA 1
ATOM 870 C C . LEU A 1 110 ? 11.049 -5.768 -17.232 1.00 95.31 110 LEU A C 1
ATOM 872 O O . LEU A 1 110 ? 12.162 -5.736 -17.747 1.00 95.31 110 LEU A O 1
ATOM 876 N N . LEU A 1 111 ? 10.038 -6.439 -17.792 1.00 95.44 111 LEU A N 1
ATOM 877 C CA . LEU A 1 111 ? 10.210 -7.197 -19.036 1.00 95.44 111 LEU A CA 1
ATOM 878 C C . LEU A 1 111 ? 10.642 -6.296 -20.200 1.00 95.44 111 LEU A C 1
ATOM 880 O O . LEU A 1 111 ? 11.568 -6.637 -20.932 1.00 95.44 111 LEU A O 1
ATOM 884 N N . LEU A 1 112 ? 9.995 -5.138 -20.362 1.00 95.19 112 LEU A N 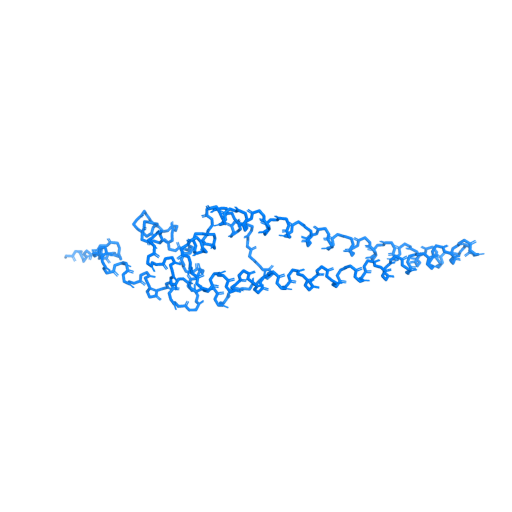1
ATOM 885 C CA . LEU A 1 112 ? 10.341 -4.183 -21.418 1.00 95.19 112 LEU A CA 1
ATOM 886 C C . LEU A 1 112 ? 11.729 -3.569 -21.204 1.00 95.19 112 LEU A C 1
ATOM 888 O O . LEU A 1 112 ? 12.504 -3.472 -22.152 1.00 95.19 112 LEU A O 1
ATOM 892 N N . GLY A 1 113 ? 12.060 -3.201 -19.967 1.00 95.56 113 GLY A N 1
ATOM 893 C CA . GLY A 1 113 ? 13.364 -2.656 -19.606 1.00 95.56 113 GLY A CA 1
ATOM 894 C C . GLY A 1 113 ? 14.496 -3.649 -19.867 1.00 95.56 113 GLY A C 1
ATOM 895 O O . GLY A 1 113 ? 15.509 -3.272 -20.448 1.00 95.56 113 GLY A O 1
ATOM 896 N N . LEU A 1 114 ? 14.293 -4.932 -19.551 1.00 96.00 114 LEU A N 1
ATOM 897 C CA . LEU A 1 114 ? 15.265 -5.986 -19.842 1.00 96.00 114 LEU A CA 1
ATOM 898 C C . LEU A 1 114 ? 15.489 -6.158 -21.351 1.00 96.00 114 LEU A C 1
ATOM 900 O O . LEU A 1 114 ? 16.628 -6.288 -21.795 1.00 96.00 114 LEU A O 1
ATOM 904 N N . VAL A 1 115 ? 14.421 -6.132 -22.156 1.00 96.69 115 VAL A N 1
ATOM 905 C CA . VAL A 1 115 ? 14.533 -6.204 -23.624 1.00 96.69 115 VAL A CA 1
ATOM 906 C C . VAL A 1 115 ? 15.322 -5.012 -24.173 1.00 96.69 115 VAL A C 1
ATOM 908 O O . VAL A 1 115 ? 16.217 -5.207 -24.998 1.00 96.69 115 VAL A O 1
ATOM 911 N N . SER A 1 116 ? 15.041 -3.796 -23.696 1.00 95.38 116 SER A N 1
ATOM 912 C CA . SER A 1 116 ? 15.783 -2.588 -24.079 1.00 95.38 116 SER A CA 1
ATOM 913 C C . SER A 1 116 ? 17.258 -2.672 -23.685 1.00 95.38 116 SER A C 1
ATOM 915 O O . SER A 1 116 ? 18.129 -2.380 -24.505 1.00 95.38 116 SER A O 1
ATOM 917 N N . LEU A 1 117 ? 17.551 -3.141 -22.469 1.00 96.50 117 LEU A N 1
ATOM 918 C CA . LEU A 1 117 ? 18.915 -3.327 -21.984 1.00 96.50 117 LEU A CA 1
ATOM 919 C C . LEU A 1 117 ? 19.690 -4.314 -22.868 1.00 96.50 117 LEU A C 1
ATOM 921 O O . LEU A 1 117 ? 20.781 -4.000 -23.341 1.00 96.50 117 LEU A O 1
ATOM 925 N N . LEU A 1 118 ? 19.096 -5.472 -23.172 1.00 97.12 118 LEU A N 1
ATOM 926 C CA . LEU A 1 118 ? 19.695 -6.475 -24.057 1.00 97.12 118 LEU A CA 1
ATOM 927 C C . LEU A 1 118 ? 19.938 -5.936 -25.472 1.00 97.12 118 LEU A C 1
ATOM 929 O O . LEU A 1 118 ? 20.948 -6.271 -26.092 1.00 97.12 118 LEU A O 1
ATOM 933 N N . ALA A 1 119 ? 19.041 -5.096 -25.994 1.00 96.94 119 ALA A N 1
ATOM 934 C CA . ALA A 1 119 ? 19.238 -4.443 -27.284 1.00 96.94 119 ALA A CA 1
ATOM 935 C C . ALA A 1 119 ? 20.440 -3.480 -27.257 1.00 96.94 119 ALA A C 1
ATOM 937 O O . ALA A 1 119 ? 21.244 -3.482 -28.192 1.00 96.94 119 ALA A O 1
ATOM 938 N N . CYS A 1 120 ? 20.607 -2.707 -26.179 1.00 96.38 120 CYS A N 1
ATOM 939 C CA . CYS A 1 120 ? 21.763 -1.830 -25.992 1.00 96.38 120 CYS A CA 1
ATOM 940 C C . CYS A 1 120 ? 23.076 -2.613 -25.861 1.00 96.38 120 CYS A C 1
ATOM 942 O O . CYS A 1 120 ? 24.051 -2.249 -26.518 1.00 96.38 120 CYS A O 1
ATOM 944 N N . VAL A 1 121 ? 23.090 -3.706 -25.089 1.00 97.31 121 VAL A N 1
ATOM 945 C CA . VAL A 1 121 ? 24.259 -4.597 -24.961 1.00 97.31 121 VAL A CA 1
ATOM 946 C C . VAL A 1 121 ? 24.666 -5.135 -26.331 1.00 97.31 121 VAL A C 1
ATOM 948 O O . VAL A 1 121 ? 25.794 -4.922 -26.767 1.00 97.31 121 VAL A O 1
ATOM 951 N N . ARG A 1 122 ? 23.718 -5.706 -27.087 1.00 97.50 122 ARG A N 1
ATOM 952 C CA . ARG A 1 122 ? 23.980 -6.206 -28.449 1.00 97.50 122 ARG A CA 1
ATOM 953 C C . ARG A 1 122 ? 24.519 -5.123 -29.382 1.00 97.50 122 ARG A C 1
ATOM 955 O O . ARG A 1 122 ? 25.379 -5.401 -30.217 1.00 97.50 122 ARG A O 1
ATOM 962 N N . ALA A 1 123 ? 24.022 -3.890 -29.273 1.00 96.19 123 ALA A N 1
ATOM 963 C CA . ALA A 1 123 ? 24.513 -2.781 -30.084 1.00 96.19 123 ALA A CA 1
ATOM 964 C C . ALA A 1 123 ? 25.976 -2.434 -29.759 1.00 96.19 123 ALA A C 1
ATOM 966 O O . ALA A 1 123 ? 26.749 -2.167 -30.685 1.00 96.19 123 ALA A O 1
ATOM 967 N N . VAL A 1 124 ? 26.360 -2.450 -28.477 1.00 97.06 124 VAL A N 1
ATOM 968 C CA . VAL A 1 124 ? 27.752 -2.259 -28.035 1.00 97.06 124 VAL A CA 1
ATOM 969 C C . VAL A 1 124 ? 28.639 -3.405 -28.524 1.00 97.06 124 VAL A C 1
ATOM 971 O O . VAL A 1 124 ? 29.689 -3.129 -29.099 1.00 97.06 124 VAL A O 1
ATOM 974 N N . ASP A 1 125 ? 28.187 -4.655 -28.397 1.00 96.62 125 ASP A N 1
ATOM 975 C CA . ASP A 1 125 ? 28.928 -5.838 -28.863 1.00 96.62 125 ASP A CA 1
ATOM 976 C C . ASP A 1 125 ? 29.151 -5.825 -30.382 1.00 96.62 125 ASP A C 1
ATOM 978 O O . ASP A 1 125 ? 30.198 -6.244 -30.869 1.00 96.62 125 ASP A O 1
ATOM 982 N N . THR A 1 126 ? 28.178 -5.311 -31.143 1.00 96.50 126 THR A N 1
ATOM 983 C CA . THR A 1 126 ? 28.276 -5.220 -32.608 1.00 96.50 126 THR A CA 1
ATOM 984 C C . THR A 1 126 ? 29.322 -4.190 -33.037 1.00 96.50 126 THR A C 1
ATOM 986 O O . THR A 1 126 ? 30.144 -4.464 -33.905 1.00 96.50 126 THR A O 1
ATOM 989 N N . VAL A 1 127 ? 29.274 -2.981 -32.463 1.00 95.81 127 VAL A N 1
ATOM 990 C CA . VAL A 1 127 ? 30.335 -1.967 -32.599 1.00 95.81 127 VAL A CA 1
ATOM 991 C C . VAL A 1 127 ? 30.346 -1.125 -31.334 1.00 95.81 127 VAL A C 1
ATOM 993 O O . VAL A 1 127 ? 29.359 -0.447 -31.028 1.00 95.81 127 VAL A O 1
ATOM 996 N N . ASN A 1 128 ? 31.482 -1.111 -30.644 1.00 96.06 128 ASN A N 1
ATOM 997 C CA . ASN A 1 128 ? 31.634 -0.344 -29.422 1.00 96.06 128 ASN A CA 1
ATOM 998 C C . ASN A 1 128 ? 31.953 1.122 -29.748 1.00 96.06 128 ASN A C 1
ATOM 1000 O O . ASN A 1 128 ? 33.076 1.477 -30.105 1.00 96.06 128 ASN A O 1
ATOM 1004 N N . THR A 1 129 ? 30.941 1.981 -29.636 1.00 97.75 129 THR A N 1
ATOM 1005 C CA . THR A 1 129 ? 31.091 3.430 -29.779 1.00 97.75 129 THR A CA 1
ATOM 1006 C C . THR A 1 129 ? 30.713 4.137 -28.484 1.00 97.75 129 THR A C 1
ATOM 1008 O O . THR A 1 129 ? 29.844 3.689 -27.732 1.00 97.75 129 THR A O 1
ATOM 1011 N N . ARG A 1 130 ? 31.296 5.320 -28.251 1.00 96.88 130 ARG A N 1
ATOM 1012 C CA . ARG A 1 130 ? 30.986 6.147 -27.071 1.00 96.88 130 ARG A CA 1
ATOM 1013 C C . ARG A 1 130 ? 29.488 6.446 -26.931 1.00 96.88 130 ARG A C 1
ATOM 1015 O O . ARG A 1 130 ? 28.976 6.490 -25.816 1.00 96.88 130 ARG A O 1
ATOM 1022 N N . SER A 1 131 ? 28.783 6.663 -28.043 1.00 96.56 131 SER A N 1
ATOM 1023 C CA . SER A 1 131 ? 27.338 6.920 -28.025 1.00 96.56 131 SER A CA 1
ATOM 1024 C C . SER A 1 131 ? 26.534 5.694 -27.587 1.00 96.56 131 SER A C 1
ATOM 1026 O O . SER A 1 131 ? 25.599 5.843 -26.804 1.00 96.56 131 SER A O 1
ATOM 1028 N N . ARG A 1 132 ? 26.918 4.489 -28.025 1.00 96.25 132 ARG A N 1
ATOM 1029 C CA . ARG A 1 132 ? 26.261 3.232 -27.634 1.00 96.25 132 ARG A CA 1
ATOM 1030 C C . ARG A 1 132 ? 26.533 2.871 -26.182 1.00 96.25 132 ARG A C 1
ATOM 1032 O O . ARG A 1 132 ? 25.594 2.513 -25.482 1.00 96.25 132 ARG A O 1
ATOM 1039 N N . GLN A 1 133 ? 27.760 3.075 -25.703 1.00 97.56 133 GLN A N 1
ATOM 1040 C CA . GLN A 1 133 ? 28.065 2.915 -24.281 1.00 97.56 133 GLN A CA 1
ATOM 1041 C C . GLN A 1 133 ? 27.233 3.877 -23.422 1.00 97.56 133 GLN A C 1
ATOM 1043 O O . GLN A 1 133 ? 26.685 3.483 -22.400 1.00 97.56 133 GLN A O 1
ATOM 1048 N N . LYS A 1 134 ? 27.070 5.136 -23.856 1.00 97.44 134 LYS A N 1
ATOM 1049 C CA . LYS A 1 134 ? 26.202 6.091 -23.153 1.00 97.44 134 LYS A CA 1
ATOM 1050 C C . LYS A 1 134 ? 24.741 5.628 -23.131 1.00 97.44 134 LYS A C 1
ATOM 1052 O O . LYS A 1 134 ? 24.101 5.751 -22.095 1.00 97.44 134 LYS A O 1
ATOM 1057 N N . ALA A 1 135 ? 24.223 5.110 -24.246 1.00 96.50 135 ALA A N 1
ATOM 1058 C CA . ALA A 1 135 ? 22.863 4.575 -24.308 1.00 96.50 135 ALA A CA 1
ATOM 1059 C C . ALA A 1 135 ? 22.677 3.361 -23.383 1.00 96.50 135 ALA A C 1
ATOM 1061 O O . ALA A 1 135 ? 21.675 3.297 -22.679 1.00 96.50 135 ALA A O 1
ATOM 1062 N N . LEU A 1 136 ? 23.662 2.456 -23.328 1.00 97.62 136 LEU A N 1
ATOM 1063 C CA . LEU A 1 136 ? 23.666 1.324 -22.401 1.00 97.62 136 LEU A CA 1
ATOM 1064 C C . LEU A 1 136 ? 23.616 1.794 -20.942 1.00 97.62 136 LEU A C 1
ATOM 1066 O O . LEU A 1 136 ? 22.721 1.386 -20.215 1.00 97.62 136 LEU A O 1
ATOM 1070 N N . ASN A 1 137 ? 24.486 2.725 -20.545 1.00 97.44 137 ASN A N 1
ATOM 1071 C CA . ASN A 1 137 ? 24.500 3.251 -19.176 1.00 97.44 137 ASN A CA 1
ATOM 1072 C C . ASN A 1 137 ? 23.165 3.926 -18.791 1.00 97.44 137 ASN A C 1
ATOM 1074 O O . ASN A 1 137 ? 22.740 3.867 -17.639 1.00 97.44 137 ASN A O 1
ATOM 1078 N N . VAL A 1 138 ? 22.496 4.592 -19.743 1.00 97.25 138 VAL A N 1
ATOM 1079 C CA . VAL A 1 138 ? 21.160 5.173 -19.516 1.00 97.25 138 VAL A CA 1
ATOM 1080 C C . VAL A 1 138 ? 20.119 4.071 -19.327 1.00 97.25 138 VAL A C 1
ATOM 1082 O O . VAL A 1 138 ? 19.351 4.137 -18.372 1.00 97.25 138 VAL A O 1
ATOM 1085 N N . ALA A 1 139 ? 20.125 3.046 -20.183 1.00 96.81 139 ALA A N 1
ATOM 1086 C CA . ALA A 1 139 ? 19.212 1.912 -20.072 1.00 96.81 139 ALA A CA 1
ATOM 1087 C C . ALA A 1 139 ? 19.404 1.140 -18.754 1.00 96.81 139 ALA A C 1
ATOM 1089 O O . ALA A 1 139 ? 18.421 0.758 -18.128 1.00 96.81 139 ALA A O 1
ATOM 1090 N N . GLU A 1 140 ? 20.646 0.961 -18.293 1.00 97.31 140 GLU A N 1
ATOM 1091 C CA . GLU A 1 140 ? 20.958 0.373 -16.983 1.00 97.31 140 GLU A CA 1
ATOM 1092 C C . GLU A 1 140 ? 20.367 1.199 -15.839 1.00 97.31 140 GLU A C 1
ATOM 1094 O O . GLU A 1 140 ? 19.689 0.657 -14.968 1.00 97.31 140 GLU A O 1
ATOM 1099 N N . ALA A 1 141 ? 20.571 2.520 -15.858 1.00 96.88 141 ALA A N 1
ATOM 1100 C CA . ALA A 1 141 ? 20.044 3.408 -14.827 1.00 96.88 141 ALA A CA 1
ATOM 1101 C C . ALA A 1 141 ? 18.505 3.440 -14.808 1.00 96.88 141 ALA A C 1
ATOM 1103 O O . ALA A 1 141 ? 17.899 3.508 -13.739 1.00 96.88 141 ALA A O 1
ATOM 1104 N N . GLU A 1 142 ? 17.856 3.401 -15.972 1.00 95.06 142 GLU A N 1
ATOM 1105 C CA . GLU A 1 142 ? 16.396 3.306 -16.070 1.00 95.06 142 GLU A CA 1
ATOM 1106 C C . GLU A 1 142 ? 15.878 1.951 -15.586 1.00 95.06 142 GLU A C 1
ATOM 1108 O O . GLU A 1 142 ? 14.918 1.906 -14.817 1.00 95.06 142 GLU A O 1
ATOM 1113 N N . TYR A 1 143 ? 16.535 0.856 -15.974 1.00 96.19 143 TYR A N 1
ATOM 1114 C CA . TYR A 1 143 ? 16.178 -0.485 -15.522 1.00 96.19 143 TYR A CA 1
ATOM 1115 C C . TYR A 1 143 ? 16.308 -0.620 -14.002 1.00 96.19 143 TYR A C 1
ATOM 1117 O O . TYR A 1 143 ? 15.392 -1.128 -13.358 1.00 96.19 143 TYR A O 1
ATOM 1125 N N . GLN A 1 144 ? 17.379 -0.079 -13.412 1.00 96.69 144 GLN A N 1
ATOM 1126 C CA . GLN A 1 144 ? 17.569 -0.077 -11.963 1.00 96.69 144 GLN A CA 1
ATOM 1127 C C . GLN A 1 144 ? 16.428 0.645 -11.238 1.00 96.69 144 GLN A C 1
ATOM 1129 O O . GLN A 1 144 ? 15.892 0.112 -10.274 1.00 96.69 144 GLN A O 1
ATOM 1134 N N . LYS A 1 145 ? 15.978 1.804 -11.737 1.00 95.81 145 LYS A N 1
ATOM 1135 C CA . LYS A 1 145 ? 14.830 2.518 -11.147 1.00 95.81 145 LYS A CA 1
ATOM 1136 C C . LYS A 1 145 ? 13.549 1.682 -11.165 1.00 95.81 145 LYS A C 1
ATOM 1138 O O . LYS A 1 145 ? 12.757 1.763 -10.230 1.00 95.81 145 LYS A O 1
ATOM 1143 N N . ILE A 1 146 ? 13.329 0.903 -12.227 1.00 94.62 146 ILE A N 1
ATOM 1144 C CA . ILE A 1 146 ? 12.173 0.002 -12.318 1.00 94.62 146 ILE A CA 1
ATOM 1145 C C . ILE A 1 146 ? 12.303 -1.132 -11.292 1.00 94.62 146 ILE A C 1
ATOM 1147 O O . ILE A 1 146 ? 11.314 -1.462 -10.639 1.00 94.62 146 ILE A O 1
ATOM 1151 N N . CYS A 1 147 ? 13.502 -1.701 -11.124 1.00 94.62 147 CYS A N 1
ATOM 1152 C CA . CYS A 1 147 ? 13.779 -2.700 -10.089 1.00 94.62 147 CYS A CA 1
ATOM 1153 C C . CYS A 1 147 ? 13.508 -2.146 -8.685 1.00 94.62 147 CYS A C 1
ATOM 1155 O O . CYS A 1 147 ? 12.752 -2.757 -7.935 1.00 94.62 147 CYS A O 1
ATOM 1157 N N . ASP A 1 148 ? 14.031 -0.959 -8.369 1.00 95.19 148 ASP A N 1
ATOM 1158 C CA . ASP A 1 148 ? 13.842 -0.321 -7.063 1.00 95.19 148 ASP A CA 1
ATOM 1159 C C . ASP A 1 148 ? 12.350 -0.075 -6.770 1.00 95.19 148 ASP A C 1
ATOM 1161 O O . ASP A 1 148 ? 11.869 -0.320 -5.663 1.00 95.19 148 ASP A O 1
ATOM 1165 N N . ALA A 1 149 ? 11.582 0.368 -7.772 1.00 91.44 149 ALA A N 1
ATOM 1166 C CA . ALA A 1 149 ? 10.139 0.560 -7.637 1.00 91.44 149 ALA A CA 1
ATOM 1167 C C . ALA A 1 149 ? 9.384 -0.768 -7.429 1.00 91.44 149 ALA A C 1
ATOM 1169 O O . ALA A 1 149 ? 8.478 -0.843 -6.595 1.00 91.44 149 ALA A O 1
ATOM 1170 N N . ALA A 1 150 ? 9.784 -1.833 -8.130 1.00 92.25 150 ALA A N 1
ATOM 1171 C CA . ALA A 1 150 ? 9.219 -3.166 -7.939 1.00 92.25 150 ALA A CA 1
ATOM 1172 C C . ALA A 1 150 ? 9.521 -3.728 -6.536 1.00 92.25 150 ALA A C 1
ATOM 1174 O O . ALA A 1 150 ? 8.647 -4.341 -5.921 1.00 92.25 150 ALA A O 1
ATOM 1175 N N . ASP A 1 151 ? 10.717 -3.483 -5.995 1.00 92.31 151 ASP A N 1
ATOM 1176 C CA . ASP A 1 151 ? 11.083 -3.888 -4.634 1.00 92.31 151 ASP A CA 1
ATOM 1177 C C . ASP A 1 151 ? 10.231 -3.181 -3.571 1.00 92.31 151 ASP A C 1
ATOM 1179 O O . ASP A 1 151 ? 9.819 -3.805 -2.585 1.00 92.31 151 ASP A O 1
ATOM 1183 N N . VAL A 1 152 ? 9.893 -1.904 -3.786 1.00 89.12 152 VAL A N 1
ATOM 1184 C CA . VAL A 1 152 ? 8.954 -1.167 -2.923 1.00 89.12 152 VAL A CA 1
ATOM 1185 C C . VAL A 1 152 ? 7.570 -1.819 -2.932 1.00 89.12 152 VAL A C 1
ATOM 1187 O O . VAL A 1 152 ? 6.984 -2.020 -1.864 1.00 89.12 152 VAL A O 1
ATOM 1190 N N . ASP A 1 153 ? 7.055 -2.199 -4.102 1.00 87.94 153 ASP A N 1
ATOM 1191 C CA . ASP A 1 153 ? 5.769 -2.898 -4.214 1.00 87.94 153 ASP A CA 1
ATOM 1192 C C . ASP A 1 153 ? 5.797 -4.268 -3.526 1.00 87.94 153 ASP A C 1
ATOM 1194 O O . ASP A 1 153 ? 4.861 -4.623 -2.808 1.00 87.94 153 ASP A O 1
ATOM 1198 N N . ILE A 1 154 ? 6.892 -5.022 -3.675 1.00 89.56 154 ILE A N 1
ATOM 1199 C CA . ILE A 1 154 ? 7.081 -6.308 -2.992 1.00 89.56 154 ILE A CA 1
ATOM 1200 C C . ILE A 1 154 ? 7.091 -6.117 -1.471 1.00 89.56 154 ILE A C 1
ATOM 1202 O O . ILE A 1 154 ? 6.458 -6.900 -0.755 1.00 89.56 154 ILE A O 1
ATOM 1206 N N . LYS A 1 155 ? 7.791 -5.094 -0.959 1.00 87.94 155 LYS A N 1
ATOM 1207 C CA . LYS A 1 155 ? 7.813 -4.776 0.476 1.00 87.94 155 LYS A CA 1
ATOM 1208 C C . LYS A 1 155 ? 6.398 -4.475 0.985 1.00 87.94 155 LYS A C 1
ATOM 1210 O O . LYS A 1 155 ? 5.955 -5.118 1.935 1.00 87.94 155 LYS A O 1
ATOM 1215 N N . ARG A 1 156 ? 5.666 -3.588 0.304 1.00 85.06 156 ARG A N 1
ATOM 1216 C CA . ARG A 1 156 ? 4.277 -3.230 0.648 1.00 85.06 156 ARG A CA 1
ATOM 1217 C C . ARG A 1 156 ? 3.342 -4.436 0.619 1.00 85.06 156 ARG A C 1
ATOM 1219 O O . ARG A 1 156 ? 2.555 -4.634 1.541 1.00 85.06 156 ARG A O 1
ATOM 1226 N N . GLY A 1 157 ? 3.460 -5.286 -0.401 1.00 87.00 157 GLY A N 1
ATOM 1227 C CA . GLY A 1 157 ? 2.678 -6.517 -0.508 1.00 87.00 157 GLY A CA 1
ATOM 1228 C C . GLY A 1 157 ? 2.928 -7.478 0.657 1.00 87.00 157 GLY A C 1
ATOM 1229 O O . GLY A 1 157 ? 1.981 -8.035 1.210 1.00 87.00 157 GLY A O 1
ATOM 1230 N N . LYS A 1 158 ? 4.187 -7.640 1.090 1.00 87.38 158 LYS A N 1
ATOM 1231 C CA . LYS A 1 158 ? 4.528 -8.465 2.263 1.00 87.38 158 LYS A CA 1
ATOM 1232 C C . LYS A 1 158 ? 3.908 -7.917 3.547 1.00 87.38 158 LYS A C 1
ATOM 1234 O O . LYS A 1 158 ? 3.319 -8.685 4.304 1.00 87.38 158 LYS A O 1
ATOM 1239 N N . GLU A 1 159 ? 4.015 -6.613 3.778 1.00 84.31 159 GLU A N 1
ATOM 1240 C CA . GLU A 1 159 ? 3.431 -5.951 4.952 1.00 84.31 159 GLU A CA 1
ATOM 1241 C C . GLU A 1 159 ? 1.909 -6.107 4.986 1.00 84.31 159 GLU A C 1
ATOM 1243 O O . GLU A 1 159 ? 1.343 -6.480 6.015 1.00 84.31 159 GLU A O 1
ATOM 1248 N N . PHE A 1 160 ? 1.251 -5.923 3.841 1.00 85.69 160 PHE A N 1
ATOM 1249 C CA . PHE A 1 160 ? -0.188 -6.112 3.707 1.00 85.69 160 PHE A CA 1
ATOM 1250 C C . PHE A 1 160 ? -0.623 -7.560 3.979 1.00 85.69 160 PHE A C 1
ATOM 1252 O O . PHE A 1 160 ? -1.597 -7.799 4.692 1.00 85.69 160 PHE A O 1
ATOM 1259 N N . VAL A 1 161 ? 0.120 -8.552 3.481 1.00 87.19 161 VAL A N 1
ATOM 1260 C CA . VAL A 1 161 ? -0.164 -9.970 3.759 1.00 87.19 161 VAL A CA 1
ATOM 1261 C C . VAL A 1 161 ? 0.007 -10.300 5.245 1.00 87.19 161 VAL A C 1
ATOM 1263 O O . VAL A 1 161 ? -0.822 -11.012 5.815 1.00 87.19 161 VAL A O 1
ATOM 1266 N N . GLU A 1 162 ? 1.053 -9.792 5.899 1.00 84.31 162 GLU A N 1
ATOM 1267 C CA . GLU A 1 162 ? 1.254 -9.991 7.341 1.00 84.31 162 GLU A CA 1
ATOM 1268 C C . GLU A 1 162 ? 0.154 -9.335 8.184 1.00 84.31 162 GLU A C 1
ATOM 1270 O O . GLU A 1 162 ? -0.273 -9.903 9.196 1.00 84.31 162 GLU A O 1
ATOM 1275 N N . MET A 1 163 ? -0.349 -8.184 7.736 1.00 84.88 163 MET A N 1
ATOM 1276 C CA . MET A 1 163 ? -1.522 -7.529 8.303 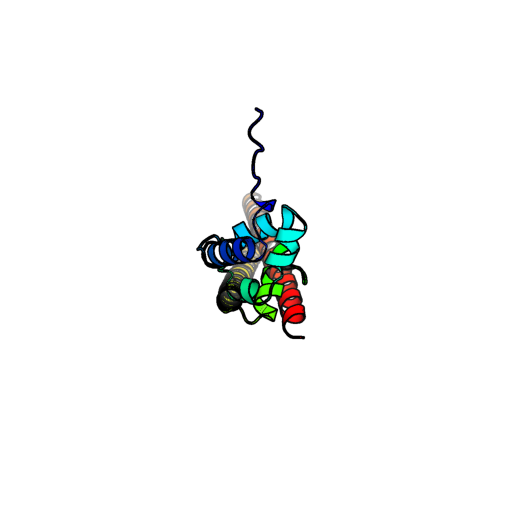1.00 84.88 163 MET A CA 1
ATOM 1277 C C . MET A 1 163 ? -2.760 -8.432 8.199 1.00 84.88 163 MET A C 1
ATOM 1279 O O . MET A 1 163 ? -3.367 -8.760 9.220 1.00 84.88 163 MET A O 1
ATOM 1283 N N . LEU A 1 164 ? -3.085 -8.936 7.003 1.00 85.75 164 LEU A N 1
ATOM 1284 C CA . LEU A 1 164 ? -4.249 -9.808 6.799 1.00 85.75 164 LEU A CA 1
ATOM 1285 C C . LEU A 1 164 ? -4.180 -11.086 7.649 1.00 85.75 164 LEU A C 1
ATOM 1287 O O . LEU A 1 164 ? -5.172 -11.481 8.266 1.00 85.75 164 LEU A O 1
ATOM 1291 N N . LYS A 1 165 ? -2.999 -11.706 7.764 1.00 85.44 165 LYS A N 1
ATOM 1292 C CA . LYS A 1 165 ? -2.784 -12.874 8.640 1.00 85.44 165 LYS A CA 1
ATOM 1293 C C . LYS A 1 165 ? -3.068 -12.581 10.115 1.00 85.44 165 LYS A C 1
ATOM 1295 O O . LYS A 1 165 ? -3.405 -13.498 10.861 1.00 85.44 165 LYS A O 1
ATOM 1300 N N . ALA A 1 166 ? -2.895 -11.339 10.561 1.00 80.06 166 ALA A N 1
ATOM 1301 C CA . ALA A 1 166 ? -3.198 -10.942 11.932 1.00 80.06 166 ALA A CA 1
ATOM 1302 C C . ALA A 1 166 ? -4.700 -10.761 12.190 1.00 80.06 166 ALA A C 1
ATOM 1304 O O . ALA A 1 166 ? -5.141 -10.893 13.330 1.00 80.06 166 ALA A O 1
ATOM 1305 N N . VAL A 1 167 ? -5.468 -10.461 11.143 1.00 81.75 167 VAL A N 1
ATOM 1306 C CA . VAL A 1 167 ? -6.915 -10.237 11.213 1.00 81.75 167 VAL A CA 1
ATOM 1307 C C . VAL A 1 167 ? -7.708 -11.544 11.113 1.00 81.75 167 VAL A C 1
ATOM 1309 O O . VAL A 1 167 ? -8.755 -11.654 11.736 1.00 81.75 167 VAL A O 1
ATOM 1312 N N . ILE A 1 168 ? -7.218 -12.531 10.354 1.00 73.56 168 ILE A N 1
ATOM 1313 C CA . ILE A 1 168 ? -7.942 -13.783 10.037 1.00 73.56 168 ILE A CA 1
ATOM 1314 C C . ILE A 1 168 ? -7.872 -14.841 11.168 1.00 73.56 168 ILE A C 1
ATOM 1316 O O . ILE A 1 168 ? -8.481 -15.902 11.054 1.00 73.56 168 ILE A O 1
ATOM 1320 N N . LYS A 1 169 ? -7.157 -14.576 12.268 1.00 58.25 169 LYS A N 1
ATOM 1321 C CA . LYS A 1 169 ? -7.116 -15.476 13.437 1.00 58.25 169 LYS A CA 1
ATOM 1322 C C . LYS A 1 169 ? -8.402 -15.430 14.253 1.00 58.25 169 LYS A C 1
ATOM 1324 O O . LYS A 1 169 ? -8.817 -16.521 14.695 1.00 58.25 169 LYS A O 1
#

Sequence (169 aa):
MKRKRTTVNDLSFDLLSHITHCVASSSDGASCMIVLSSVCRVFKEISNDRTILKNVKFDDLLLPGLHESFWHRSGLLCQCMQNRNHSAIDFSLKYADALDLSFKVHRRALLLGLVSLLACVRAVDTVNTRSRQKALNVAEAEYQKICDAADVDIKRGKEFVEMLKAVIK

Foldseek 3Di:
DPPDPDDPVNDDLVVVLVVLLVCQQDQCNLVVLVVQCPPDPSSVVSSLDLSSLQRGAPNPDDLVDDDLQCLDLPHSLLSSVLSVNPRSVVVLVVSVVVLVVQLVVLVVVLVVLVVQLVVLVVVCVVPNDPVSVVSNVVSVVSNVVSVVSNVVSVVVVVSSVVSVVSNVD

Organism: Lithospermum erythrorhizon (NCBI:txid34254)

Radius of gyration: 24.61 Å; Cα contacts (8 Å, |Δi|>4): 161; chains: 1; bounding box: 54×50×73 Å

Mean predicted aligned error: 7.11 Å

Solvent-accessible surface area (backbone atoms only — not comparable to full-atom values): 9068 Å² total; per-residue (Å²): 132,84,78,80,80,82,51,81,84,75,52,55,68,68,60,51,45,53,52,50,38,55,47,17,58,31,62,58,4,49,66,52,47,56,54,43,41,68,72,43,71,66,43,31,54,46,58,66,31,64,74,36,29,36,43,32,23,50,76,72,66,60,83,95,70,69,57,74,64,50,50,35,70,88,13,69,50,36,52,13,39,62,52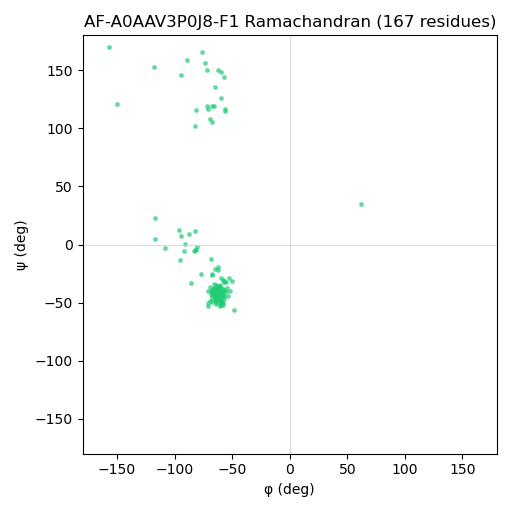,66,7,59,44,38,45,53,46,50,50,55,50,51,53,51,50,52,52,50,50,54,51,41,55,51,49,47,56,52,36,51,54,52,37,52,52,31,50,52,48,26,74,73,53,80,40,76,68,39,51,51,52,31,57,50,38,50,55,54,37,50,53,48,51,56,52,42,51,52,51,52,51,51,52,52,50,51,50,57,28,51,62,60,46,75,111

Nearest PDB structures (foldseek):
  8fbk-assembly1_A  TM=5.298E-01  e=8.157E-02  synthetic construct
  8glt-assembly1_0  TM=4.350E-01  e=1.774E+00  synthetic construct